Protein AF-A0A8G2E8R5-F1 (afdb_monomer_lite)

Organism: Raoultella planticola (NCBI:txid575)

pLDDT: mean 90.48, std 9.63, range [59.03, 98.44]

Sequence (57 aa):
MTPEEYLSPEWSDREKVHDWKNYANDGLIEIWDNFTQEQKRIIAKNLQEVADKEWWE

Radius of gyration: 10.86 Å; chains: 1; bounding box: 26×21×26 Å

Secondary structure (DSSP, 8-state):
--HHHHHS--TT---STT-GGGG--HHHHHTGGGS-HHHHHHHHHHHHHHHTT----

Foldseek 3Di:
DDLCCQVPNPLVPPPDQLQLSVVQDPVCVVCSNVDDSVRSVVSSVVSSVVSVPDPDD

Structure (mmCIF, N/CA/C/O backbone):
data_AF-A0A8G2E8R5-F1
#
_entry.id   AF-A0A8G2E8R5-F1
#
loop_
_atom_site.group_PDB
_atom_site.id
_atom_site.type_symbol
_atom_site.label_atom_id
_atom_site.label_alt_id
_atom_site.label_comp_id
_atom_site.label_asym_id
_atom_site.label_entity_id
_atom_site.label_seq_id
_atom_site.pdbx_PDB_ins_code
_atom_site.Cartn_x
_atom_site.Cartn_y
_atom_site.Cartn_z
_atom_site.occupancy
_atom_site.B_iso_or_equiv
_atom_site.auth_seq_id
_atom_site.auth_comp_id
_atom_site.auth_asym_id
_atom_site.auth_atom_id
_atom_site.pdbx_PDB_model_num
ATOM 1 N N . MET A 1 1 ? 5.470 11.827 -0.549 1.00 83.06 1 MET A N 1
ATOM 2 C CA . MET A 1 1 ? 4.460 11.148 0.279 1.00 83.06 1 MET A CA 1
ATOM 3 C C . MET A 1 1 ? 3.969 12.025 1.428 1.00 83.06 1 MET A C 1
ATOM 5 O O . MET A 1 1 ? 4.563 12.058 2.505 1.00 83.06 1 MET A O 1
ATOM 9 N N . THR A 1 2 ? 2.879 12.742 1.190 1.00 89.69 2 THR A N 1
ATOM 10 C CA . THR A 1 2 ? 2.066 13.467 2.167 1.00 89.69 2 THR A CA 1
ATOM 11 C C . THR A 1 2 ? 0.985 12.541 2.752 1.00 89.69 2 THR A C 1
ATOM 13 O O . THR A 1 2 ? 0.753 11.456 2.216 1.00 89.69 2 THR A O 1
ATOM 16 N N . PRO A 1 3 ? 0.312 12.925 3.854 1.00 91.31 3 PRO A N 1
ATOM 17 C CA . PRO A 1 3 ? -0.823 12.172 4.390 1.00 91.31 3 PRO A CA 1
ATOM 18 C C . PRO A 1 3 ? -1.949 11.919 3.389 1.00 91.31 3 PRO A C 1
ATOM 20 O O . PRO A 1 3 ? -2.476 10.814 3.335 1.00 91.31 3 PRO A O 1
ATOM 23 N N . GLU A 1 4 ? -2.287 12.912 2.573 1.00 91.00 4 GLU A N 1
ATOM 24 C CA . GLU A 1 4 ? -3.345 12.800 1.564 1.00 91.00 4 GLU A CA 1
ATOM 25 C C . GLU A 1 4 ? -3.049 11.669 0.569 1.00 91.00 4 GLU A C 1
ATOM 27 O O . GLU A 1 4 ? -3.942 10.881 0.265 1.00 91.00 4 GLU A O 1
ATOM 32 N N . GLU A 1 5 ? -1.778 11.510 0.174 1.00 91.00 5 GLU A N 1
ATOM 33 C CA . GLU A 1 5 ? -1.347 10.502 -0.801 1.00 91.00 5 GLU A CA 1
ATOM 34 C C . GLU A 1 5 ? -1.585 9.054 -0.342 1.00 91.00 5 GLU A C 1
ATOM 36 O O . GLU A 1 5 ? -1.864 8.214 -1.188 1.00 91.00 5 GLU A O 1
ATOM 41 N N . TYR A 1 6 ? -1.501 8.735 0.958 1.00 93.75 6 TYR A N 1
ATOM 42 C CA . TYR A 1 6 ? -1.724 7.361 1.455 1.00 93.75 6 TYR A CA 1
ATOM 43 C C . TYR A 1 6 ? -3.048 7.167 2.200 1.00 93.75 6 TYR A C 1
ATOM 45 O O . TYR A 1 6 ? -3.505 6.031 2.349 1.00 93.75 6 TYR A O 1
ATOM 53 N N . LEU A 1 7 ? -3.680 8.237 2.690 1.00 96.06 7 LEU A N 1
ATOM 54 C CA . LEU A 1 7 ? -4.979 8.140 3.358 1.00 96.06 7 LEU A CA 1
ATOM 55 C C . LEU A 1 7 ? -6.112 7.902 2.356 1.00 96.06 7 LEU A C 1
ATOM 57 O O . LEU A 1 7 ? -6.990 7.082 2.644 1.00 96.06 7 LEU A O 1
ATOM 61 N N . SER A 1 8 ? -6.047 8.571 1.200 1.00 92.88 8 SER A N 1
ATOM 62 C CA . SER A 1 8 ? -7.017 8.480 0.104 1.00 92.88 8 SER A CA 1
ATOM 63 C C . SER A 1 8 ? -6.305 8.464 -1.262 1.00 92.88 8 SER A C 1
ATOM 65 O O . SER A 1 8 ? -6.407 9.429 -2.017 1.00 92.88 8 SER A O 1
ATOM 67 N N . PRO A 1 9 ? -5.535 7.406 -1.574 1.00 92.12 9 PRO A N 1
ATOM 68 C CA . PRO A 1 9 ? -4.805 7.300 -2.835 1.00 92.12 9 PRO A CA 1
ATOM 69 C C . PRO A 1 9 ? -5.732 7.208 -4.053 1.00 92.12 9 PRO A C 1
ATOM 71 O O . PRO A 1 9 ? -6.655 6.396 -4.093 1.00 92.12 9 PRO A O 1
ATOM 74 N N . GLU A 1 10 ? -5.402 7.960 -5.101 1.00 91.94 10 GLU A N 1
ATOM 75 C CA . GLU A 1 10 ? -6.003 7.805 -6.428 1.00 91.94 10 GLU A CA 1
ATOM 76 C C . GLU A 1 10 ? -5.357 6.616 -7.156 1.00 91.94 10 GLU A C 1
ATOM 78 O O . GLU A 1 10 ? -4.287 6.730 -7.767 1.00 91.94 10 GLU A O 1
ATOM 83 N N . TRP A 1 11 ? -6.000 5.449 -7.063 1.00 91.19 11 TRP A N 1
ATOM 84 C CA . TRP A 1 11 ? -5.494 4.180 -7.604 1.00 91.19 11 TRP A CA 1
ATOM 85 C C . TRP A 1 11 ? -5.481 4.086 -9.129 1.00 91.19 11 TRP A C 1
ATOM 87 O O . TRP A 1 11 ? -4.826 3.192 -9.665 1.00 91.19 11 TRP A O 1
ATOM 97 N N . SER A 1 12 ? -6.221 4.951 -9.824 1.00 85.81 12 SER A N 1
ATOM 98 C CA . SER A 1 12 ? -6.260 5.013 -11.289 1.00 85.81 12 SER A CA 1
ATOM 99 C C . SER A 1 12 ? -5.071 5.759 -11.896 1.00 85.81 12 SER A C 1
ATOM 101 O O . SER A 1 12 ? -4.825 5.624 -13.088 1.00 85.81 12 SER A O 1
ATOM 103 N N . ASP A 1 13 ? -4.332 6.529 -11.096 1.00 79.31 13 ASP A N 1
ATOM 104 C CA . ASP A 1 13 ? -3.170 7.305 -11.537 1.00 79.31 13 ASP A CA 1
ATOM 105 C C . ASP A 1 13 ? -1.875 6.551 -11.187 1.00 79.31 13 ASP A C 1
ATOM 107 O O . ASP A 1 13 ? -1.279 6.814 -10.150 1.00 79.31 13 ASP A O 1
ATOM 111 N N . ARG A 1 14 ? -1.477 5.550 -11.986 1.00 69.75 14 ARG A N 1
ATOM 112 C CA . ARG A 1 14 ? -0.284 4.698 -11.734 1.00 69.75 14 ARG A CA 1
ATOM 113 C C . ARG A 1 14 ? 0.845 4.902 -12.748 1.00 69.75 14 ARG A C 1
ATOM 115 O O . ARG A 1 14 ? 1.621 3.997 -13.023 1.00 69.75 14 ARG A O 1
ATOM 122 N N . GLU A 1 15 ? 0.913 6.065 -13.381 1.00 65.38 15 GLU A N 1
ATOM 123 C CA . 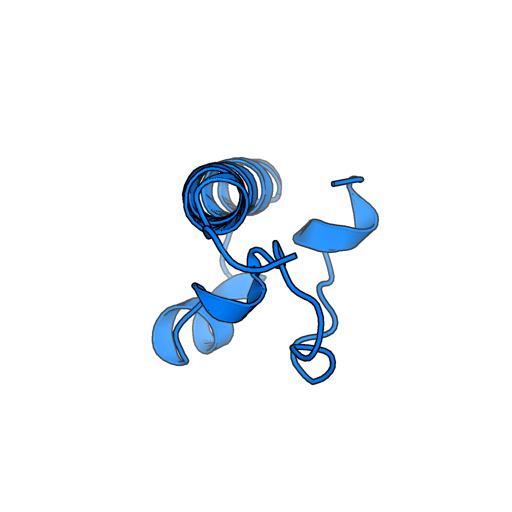GLU A 1 15 ? 1.736 6.229 -14.590 1.00 65.38 15 GLU A CA 1
ATOM 124 C C . GLU A 1 15 ? 3.069 6.946 -14.348 1.00 65.38 15 GLU A C 1
ATOM 126 O O . GLU A 1 15 ? 3.769 7.298 -15.297 1.00 65.38 15 GLU A O 1
ATOM 131 N N . LYS A 1 16 ? 3.450 7.157 -13.083 1.00 73.69 16 LYS A N 1
ATOM 132 C CA . LYS A 1 16 ? 4.728 7.783 -12.734 1.00 73.69 16 LYS A CA 1
ATOM 133 C C . LYS A 1 16 ? 5.759 6.738 -12.318 1.00 73.69 16 LYS A C 1
ATOM 135 O O . LYS A 1 16 ? 5.463 5.800 -11.580 1.00 73.69 16 LYS A O 1
ATOM 140 N N . VAL A 1 17 ? 6.983 6.944 -12.792 1.00 75.75 17 VAL A N 1
ATOM 141 C CA . VAL A 1 17 ? 8.190 6.316 -12.247 1.00 75.75 17 VAL A CA 1
ATOM 142 C C . VAL A 1 17 ? 8.305 6.677 -10.761 1.00 75.75 17 VAL A C 1
ATOM 144 O O . VAL A 1 17 ? 7.960 7.798 -10.376 1.00 75.75 17 VAL A O 1
ATOM 147 N N . HIS A 1 18 ? 8.782 5.741 -9.936 1.00 84.19 18 HIS A N 1
ATOM 148 C CA . HIS A 1 18 ? 8.908 5.897 -8.486 1.00 84.19 18 HIS A CA 1
ATOM 149 C C . HIS A 1 18 ? 7.562 6.125 -7.777 1.00 84.19 18 HIS A C 1
ATOM 151 O O . HIS A 1 18 ? 7.497 6.775 -6.732 1.00 84.19 18 HIS A O 1
ATOM 157 N N . ASP A 1 19 ? 6.471 5.578 -8.320 1.00 90.44 19 ASP A N 1
ATOM 158 C CA . ASP A 1 19 ? 5.160 5.602 -7.675 1.00 90.44 19 ASP A CA 1
ATOM 159 C C . ASP A 1 19 ? 4.912 4.305 -6.895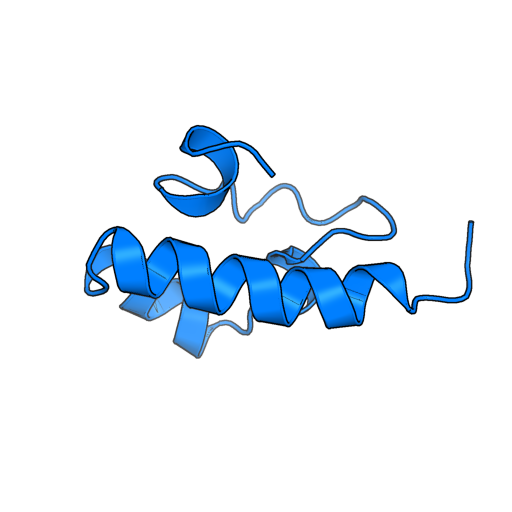 1.00 90.44 19 ASP A C 1
ATOM 161 O O . ASP A 1 19 ? 4.774 3.214 -7.454 1.00 90.44 19 ASP A O 1
ATOM 165 N N . TRP A 1 20 ? 4.816 4.419 -5.571 1.00 93.19 20 TRP A N 1
ATOM 166 C CA . TRP A 1 20 ? 4.511 3.301 -4.678 1.00 93.19 20 TRP A CA 1
ATOM 167 C C . TRP A 1 20 ? 3.203 2.573 -5.037 1.00 93.19 20 TRP A C 1
ATOM 169 O O . TRP A 1 20 ? 3.073 1.380 -4.746 1.00 93.19 20 TRP A O 1
ATOM 179 N N . LYS A 1 21 ? 2.248 3.247 -5.700 1.00 94.12 21 LYS A N 1
ATOM 180 C CA . LYS A 1 21 ? 0.984 2.647 -6.164 1.00 94.12 21 LYS A CA 1
ATOM 181 C C . LYS A 1 21 ? 1.207 1.557 -7.216 1.00 94.12 21 LYS A C 1
ATOM 183 O O . LYS A 1 21 ? 0.369 0.664 -7.340 1.00 94.12 21 LYS A O 1
ATOM 188 N N . ASN A 1 22 ? 2.348 1.560 -7.908 1.00 92.25 22 ASN A N 1
ATOM 189 C CA . ASN A 1 22 ? 2.733 0.509 -8.860 1.00 92.25 22 ASN A CA 1
ATOM 190 C C . ASN A 1 22 ? 2.989 -0.835 -8.166 1.00 92.25 22 ASN A C 1
ATOM 192 O O . ASN A 1 22 ? 2.851 -1.893 -8.776 1.00 92.25 22 ASN A O 1
ATOM 196 N N . TYR A 1 23 ? 3.317 -0.796 -6.874 1.00 93.31 23 TYR A N 1
ATOM 197 C CA . TYR A 1 23 ? 3.619 -1.968 -6.056 1.00 93.31 23 TYR A CA 1
ATOM 198 C C . TYR A 1 23 ? 2.440 -2.399 -5.174 1.00 93.31 23 TYR A C 1
ATOM 200 O O . TYR A 1 23 ? 2.529 -3.405 -4.466 1.00 93.31 23 TYR A O 1
ATOM 208 N N . ALA A 1 24 ? 1.320 -1.674 -5.224 1.00 94.56 24 ALA A N 1
ATOM 209 C CA . ALA A 1 24 ? 0.077 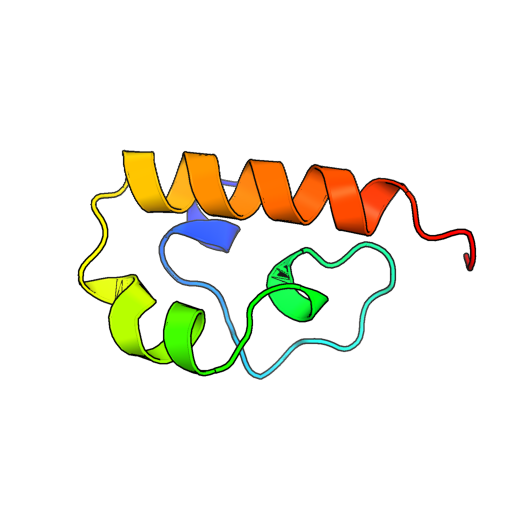-2.074 -4.586 1.00 94.56 24 ALA A CA 1
ATOM 210 C C . ALA A 1 24 ? -0.708 -3.011 -5.518 1.00 94.56 24 ALA A C 1
ATOM 212 O O . ALA A 1 24 ? -1.226 -2.600 -6.558 1.00 94.56 24 ALA A O 1
ATOM 213 N N . ASN A 1 25 ? -0.789 -4.292 -5.152 1.00 94.19 25 ASN A N 1
ATOM 214 C CA . ASN A 1 25 ? -1.595 -5.263 -5.892 1.00 94.19 25 ASN A CA 1
ATOM 215 C C . ASN A 1 25 ? -3.098 -5.096 -5.604 1.00 94.19 25 ASN A C 1
ATOM 217 O O . ASN A 1 25 ? -3.490 -4.44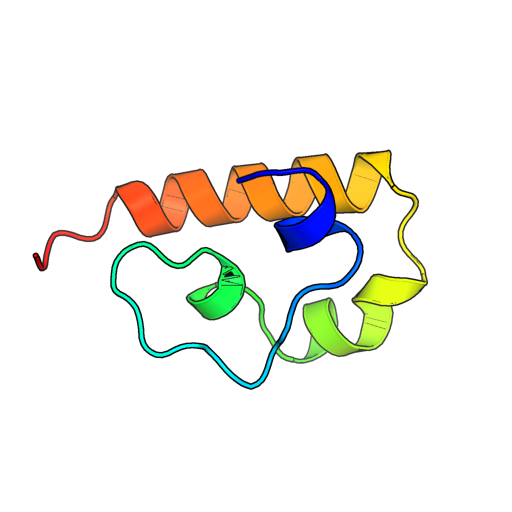4 -4.636 1.00 94.19 25 ASN A O 1
ATOM 221 N N . ASP A 1 26 ? -3.941 -5.729 -6.421 1.00 95.00 26 ASP A N 1
ATOM 222 C CA . ASP A 1 26 ? -5.398 -5.578 -6.325 1.00 95.00 26 ASP A CA 1
ATOM 223 C C . ASP A 1 26 ? -5.955 -5.980 -4.954 1.00 95.00 26 ASP A C 1
ATOM 225 O O . ASP A 1 26 ? -6.818 -5.291 -4.421 1.00 95.00 26 ASP A O 1
ATOM 229 N N . GLY A 1 27 ? -5.413 -7.033 -4.334 1.00 97.00 27 GLY A N 1
ATOM 230 C CA . GLY A 1 27 ? -5.848 -7.468 -3.004 1.00 97.00 27 GLY A CA 1
ATOM 231 C C . GLY A 1 27 ? -5.525 -6.453 -1.906 1.00 97.00 27 GLY A C 1
ATOM 232 O O . GLY A 1 27 ? -6.325 -6.258 -0.997 1.00 97.00 27 GLY A O 1
ATOM 233 N N . LEU A 1 28 ? -4.376 -5.776 -1.990 1.00 96.19 28 LEU A N 1
ATOM 234 C CA . LEU A 1 28 ? -4.004 -4.708 -1.063 1.00 96.19 28 LEU A CA 1
ATOM 235 C C . LEU A 1 28 ? -4.907 -3.480 -1.231 1.00 96.19 28 LEU A C 1
ATOM 237 O O . LEU A 1 28 ? -5.280 -2.852 -0.240 1.00 96.19 28 LEU A O 1
ATOM 241 N N . ILE A 1 29 ? -5.252 -3.160 -2.479 1.00 96.19 29 ILE A N 1
ATOM 242 C CA . ILE A 1 29 ? -6.131 -2.043 -2.839 1.00 96.19 29 ILE A CA 1
ATOM 243 C C . ILE A 1 29 ? -7.557 -2.303 -2.355 1.00 96.19 29 ILE A C 1
ATOM 245 O O . ILE A 1 29 ? -8.156 -1.425 -1.738 1.00 96.19 29 ILE A O 1
ATOM 249 N N . GLU A 1 30 ? -8.077 -3.513 -2.569 1.00 97.69 30 GLU A N 1
ATOM 250 C CA . GLU A 1 30 ? -9.425 -3.923 -2.158 1.00 97.69 30 GLU A CA 1
ATOM 251 C C . GLU A 1 30 ? -9.654 -3.738 -0.652 1.00 97.69 30 GLU A C 1
ATOM 253 O O . GLU A 1 30 ? -10.724 -3.308 -0.225 1.00 97.69 30 GLU A O 1
ATOM 258 N N . ILE A 1 31 ? -8.639 -4.027 0.164 1.00 97.75 31 ILE A N 1
ATOM 259 C CA . ILE A 1 31 ? -8.736 -3.931 1.624 1.00 97.75 31 ILE A CA 1
ATOM 260 C C . ILE A 1 31 ? -8.200 -2.614 2.184 1.00 97.75 31 ILE A C 1
ATOM 262 O O . ILE A 1 31 ? -8.151 -2.469 3.407 1.00 97.75 31 ILE A O 1
ATOM 266 N N . TRP A 1 32 ? -7.784 -1.664 1.338 1.00 97.38 32 TRP A N 1
ATOM 267 C CA . TRP A 1 32 ? -7.039 -0.487 1.788 1.00 97.38 32 TRP A CA 1
ATOM 268 C C . TRP A 1 32 ? -7.787 0.301 2.862 1.00 97.38 32 TRP A C 1
ATOM 270 O O . TRP A 1 32 ? -7.203 0.708 3.866 1.00 97.38 32 TRP A O 1
ATOM 280 N N . ASP A 1 33 ? -9.099 0.459 2.703 1.00 96.94 33 ASP A N 1
ATOM 281 C CA . ASP A 1 33 ? -9.939 1.220 3.631 1.00 96.94 33 ASP A CA 1
ATOM 282 C C . ASP A 1 33 ? -10.216 0.524 4.963 1.00 96.94 33 ASP A C 1
ATOM 284 O O . ASP A 1 33 ? -10.652 1.174 5.913 1.00 96.94 33 ASP A O 1
ATOM 288 N N . ASN A 1 34 ? -9.870 -0.758 5.084 1.00 97.94 34 ASN A N 1
ATOM 289 C CA . ASN A 1 34 ? -9.921 -1.474 6.356 1.00 97.94 34 ASN A CA 1
ATOM 290 C C . ASN A 1 34 ? -8.696 -1.185 7.234 1.00 97.94 34 ASN A C 1
ATOM 292 O O . ASN A 1 34 ? -8.701 -1.496 8.428 1.00 97.94 34 ASN A O 1
ATOM 296 N N . PHE A 1 35 ? -7.633 -0.607 6.668 1.00 97.88 35 PHE A N 1
ATOM 297 C CA . PHE A 1 35 ? -6.440 -0.254 7.421 1.00 97.88 35 PHE A CA 1
ATOM 298 C C . PHE A 1 35 ? -6.629 1.033 8.218 1.00 97.88 35 PHE A C 1
ATOM 300 O O . PHE A 1 35 ? -7.181 2.034 7.756 1.00 97.88 35 PHE A O 1
ATOM 307 N N . THR A 1 36 ? -6.057 1.037 9.417 1.00 98.00 36 THR A N 1
ATOM 308 C CA . THR A 1 36 ? -5.865 2.266 10.189 1.00 98.00 36 THR A CA 1
ATOM 309 C C . THR A 1 36 ? -4.946 3.238 9.445 1.00 98.00 36 THR A C 1
ATOM 311 O O . THR A 1 36 ? -4.120 2.837 8.624 1.00 98.00 36 THR A O 1
ATOM 314 N N . GLN A 1 37 ? -5.027 4.526 9.785 1.00 97.62 37 GLN A N 1
ATOM 315 C CA . GLN A 1 37 ? -4.171 5.560 9.189 1.00 97.62 37 GLN A CA 1
ATOM 316 C C . GLN A 1 37 ? -2.674 5.230 9.314 1.00 97.62 37 GLN A C 1
ATOM 318 O O . GLN A 1 37 ? -1.913 5.426 8.368 1.00 97.62 37 GLN A O 1
ATOM 323 N N . GLU A 1 38 ? -2.258 4.680 10.459 1.00 97.88 38 GLU A N 1
ATOM 324 C CA . GLU A 1 38 ? -0.864 4.297 10.690 1.00 97.88 38 GLU A CA 1
ATOM 325 C C . GLU A 1 38 ? -0.451 3.084 9.847 1.00 97.88 38 GLU A C 1
ATOM 327 O O . GLU A 1 38 ? 0.643 3.069 9.286 1.00 97.88 38 GLU A O 1
ATOM 332 N N . GLN A 1 39 ? -1.334 2.095 9.683 1.00 98.44 39 GLN A N 1
ATOM 333 C CA . GLN A 1 39 ? -1.084 0.963 8.786 1.00 98.44 39 GLN A CA 1
ATOM 334 C C . GLN A 1 39 ? -0.962 1.424 7.329 1.00 98.44 39 GLN A C 1
ATOM 336 O O . GLN A 1 39 ? 0.011 1.054 6.673 1.00 98.44 39 GLN A O 1
ATOM 341 N N . LYS A 1 40 ? -1.871 2.290 6.850 1.00 98.25 40 LYS A N 1
ATOM 342 C CA . LYS A 1 40 ? -1.788 2.904 5.510 1.00 98.25 40 LYS A CA 1
ATOM 343 C C . LYS A 1 40 ? -0.437 3.604 5.311 1.00 98.25 40 LYS A C 1
ATOM 345 O O . LYS A 1 40 ? 0.248 3.353 4.322 1.00 98.25 40 LYS A O 1
ATOM 350 N N . ARG A 1 41 ? -0.004 4.409 6.292 1.00 97.69 41 ARG A N 1
ATOM 351 C CA . ARG A 1 41 ? 1.291 5.113 6.275 1.00 97.69 41 ARG A CA 1
ATOM 352 C C . ARG A 1 41 ? 2.479 4.158 6.170 1.00 97.69 41 ARG A C 1
ATOM 354 O O . ARG A 1 41 ? 3.386 4.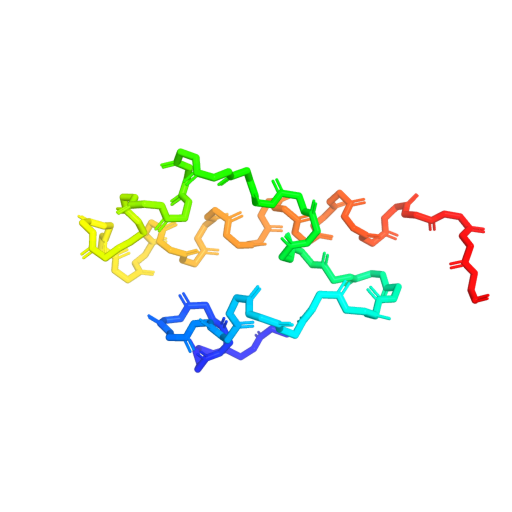399 5.376 1.00 97.69 41 ARG A O 1
ATOM 361 N N . ILE A 1 42 ? 2.509 3.112 6.997 1.00 98.00 42 ILE A N 1
ATOM 362 C CA . ILE A 1 42 ? 3.613 2.143 7.028 1.00 98.00 42 ILE A CA 1
ATOM 363 C C . ILE A 1 42 ? 3.678 1.366 5.712 1.00 98.00 42 ILE A C 1
ATOM 365 O O . ILE A 1 42 ? 4.760 1.212 5.150 1.00 98.00 42 ILE A O 1
ATOM 369 N N . ILE A 1 43 ? 2.540 0.891 5.204 1.00 97.94 43 ILE A N 1
ATOM 370 C CA . ILE A 1 43 ? 2.495 0.127 3.954 1.00 97.94 43 ILE A CA 1
ATOM 371 C C . ILE A 1 43 ? 2.955 1.000 2.785 1.00 97.94 43 ILE A C 1
ATOM 373 O O . ILE A 1 43 ? 3.873 0.606 2.071 1.00 97.94 43 ILE A O 1
ATOM 377 N N . ALA A 1 44 ? 2.389 2.200 2.633 1.00 96.50 44 ALA A N 1
ATOM 378 C CA . ALA A 1 44 ? 2.745 3.100 1.541 1.00 96.50 44 ALA A CA 1
ATOM 379 C C . ALA A 1 44 ? 4.242 3.453 1.553 1.00 96.50 44 ALA A C 1
ATOM 381 O O . ALA A 1 44 ? 4.891 3.402 0.514 1.00 96.50 44 ALA A O 1
ATOM 382 N N . LYS A 1 45 ? 4.830 3.706 2.732 1.00 96.12 45 LYS A N 1
ATOM 383 C CA . LYS A 1 45 ? 6.279 3.931 2.861 1.00 96.12 45 LYS A CA 1
ATOM 384 C C . LYS A 1 45 ? 7.120 2.735 2.421 1.00 96.12 45 LYS A C 1
ATOM 386 O O . LYS A 1 45 ? 8.075 2.929 1.682 1.00 96.12 45 LYS A O 1
ATOM 391 N N . ASN A 1 46 ? 6.765 1.520 2.840 1.00 97.06 46 ASN A N 1
ATOM 392 C CA . ASN A 1 46 ? 7.497 0.321 2.420 1.00 97.06 46 ASN A CA 1
ATOM 393 C C . ASN A 1 46 ? 7.444 0.131 0.897 1.00 97.06 46 ASN A C 1
ATOM 395 O O . ASN A 1 46 ? 8.445 -0.227 0.289 1.00 97.06 46 ASN A O 1
ATOM 399 N N . LEU A 1 47 ? 6.289 0.383 0.276 1.00 95.88 47 LEU A N 1
ATOM 400 C CA . LEU A 1 47 ? 6.141 0.308 -1.178 1.00 95.88 47 LEU A CA 1
ATOM 401 C C . LEU A 1 47 ? 6.922 1.422 -1.889 1.00 95.88 47 LEU A C 1
ATOM 403 O O . LEU A 1 47 ? 7.539 1.168 -2.920 1.00 95.88 47 LEU A O 1
ATOM 407 N N . GLN A 1 48 ? 6.967 2.625 -1.310 1.00 94.38 48 GLN A N 1
ATOM 408 C CA . GLN A 1 48 ? 7.776 3.732 -1.823 1.00 94.38 48 GLN A CA 1
ATOM 409 C C . GLN A 1 48 ? 9.267 3.400 -1.804 1.00 94.38 48 GLN A C 1
ATOM 411 O O . GLN A 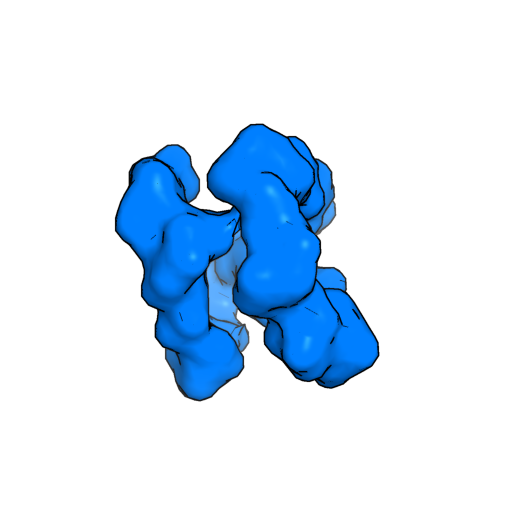1 48 ? 9.944 3.663 -2.783 1.00 94.38 48 GLN A O 1
ATOM 416 N N . GLU A 1 49 ? 9.778 2.744 -0.760 1.00 93.94 49 GLU A N 1
ATOM 417 C CA . GLU A 1 49 ? 11.183 2.311 -0.720 1.00 93.94 49 GLU A CA 1
ATOM 418 C C . GLU A 1 49 ? 11.544 1.305 -1.825 1.00 93.94 49 GLU A C 1
ATOM 420 O O . GLU A 1 49 ? 12.719 1.165 -2.178 1.00 93.94 49 GLU A O 1
ATOM 425 N N . VAL A 1 50 ? 10.562 0.557 -2.338 1.00 93.12 50 VAL A N 1
ATOM 426 C CA . VAL A 1 50 ? 10.748 -0.314 -3.505 1.00 93.12 50 VAL A CA 1
ATOM 427 C C . VAL A 1 50 ? 10.705 0.516 -4.782 1.00 93.12 50 VAL A C 1
ATOM 429 O O . VAL A 1 50 ? 11.602 0.379 -5.611 1.00 93.12 50 VAL A O 1
ATOM 432 N N . ALA A 1 51 ? 9.719 1.405 -4.905 1.00 92.19 51 ALA A N 1
ATOM 433 C CA . ALA A 1 51 ? 9.581 2.297 -6.049 1.00 92.19 51 ALA A CA 1
ATOM 434 C C . ALA A 1 51 ? 10.815 3.198 -6.233 1.00 92.19 51 ALA A C 1
ATOM 436 O O . ALA A 1 51 ? 11.320 3.321 -7.340 1.00 92.19 51 ALA A O 1
ATOM 437 N N . ASP A 1 52 ? 11.392 3.731 -5.155 1.00 90.62 52 ASP A N 1
ATOM 438 C CA . ASP A 1 52 ? 12.604 4.567 -5.165 1.00 90.62 52 ASP A CA 1
ATOM 439 C C . ASP A 1 52 ? 13.856 3.822 -5.671 1.00 90.62 52 ASP A C 1
ATOM 441 O O . ASP A 1 52 ? 14.863 4.444 -5.998 1.00 90.62 52 ASP A O 1
ATOM 445 N N . LYS A 1 53 ? 13.821 2.483 -5.723 1.00 90.00 53 LYS A N 1
ATOM 446 C CA . LYS A 1 53 ? 14.912 1.642 -6.246 1.00 90.00 53 LYS A CA 1
ATOM 447 C C . LYS A 1 53 ? 14.729 1.277 -7.715 1.00 90.00 53 LYS A C 1
ATOM 449 O O . LYS A 1 53 ? 15.528 0.495 -8.231 1.00 90.00 53 LYS A O 1
ATOM 454 N N . GLU A 1 54 ? 13.688 1.773 -8.376 1.00 84.44 54 GLU A N 1
ATOM 455 C CA . GLU A 1 54 ? 13.558 1.655 -9.827 1.00 84.44 54 GLU A CA 1
ATOM 456 C C . GLU A 1 54 ? 14.748 2.343 -10.512 1.00 84.44 54 GLU A C 1
ATOM 458 O O . GLU A 1 54 ? 15.262 3.351 -10.044 1.00 84.44 54 GLU A O 1
ATOM 463 N N . TRP A 1 55 ? 15.246 1.758 -11.599 1.00 67.69 55 TRP A N 1
ATOM 464 C CA . TRP A 1 55 ? 16.468 2.220 -12.280 1.00 67.69 55 TRP A CA 1
ATOM 465 C C . TRP A 1 55 ? 16.180 3.055 -13.532 1.00 67.69 55 TRP A C 1
ATOM 467 O O . TRP A 1 55 ? 17.093 3.359 -14.297 1.00 67.69 55 TRP A O 1
ATOM 477 N N . TRP A 1 56 ? 14.914 3.370 -13.782 1.00 62.94 56 TRP A N 1
ATOM 478 C CA . TRP A 1 56 ? 14.454 4.003 -15.011 1.00 62.94 56 TRP A CA 1
ATOM 479 C C . TRP A 1 56 ? 13.965 5.405 -14.666 1.00 62.94 56 TRP A C 1
ATOM 481 O O . TRP A 1 56 ? 12.936 5.481 -14.022 1.00 62.94 56 TRP A O 1
ATOM 491 N N . GLU A 1 57 ? 14.694 6.464 -15.040 1.00 59.03 57 GLU A N 1
ATOM 492 C CA . GLU A 1 57 ? 14.268 7.879 -14.906 1.00 59.03 57 GLU A CA 1
ATOM 493 C C . GLU A 1 57 ? 13.382 8.339 -16.074 1.00 59.03 57 GLU A C 1
ATOM 495 O O . GLU A 1 57 ? 13.671 7.944 -17.232 1.00 59.03 57 GLU A O 1
#